Protein 9JUI (pdb70)

InterPro domains:
  IPR000535 Major sperm protein (MSP) domain [PF00635] (8-110)
  IPR000535 Major sperm protein (MSP) domain [PS50202] (7-124)
  IPR008962 PapD-like superfamily [SSF49354] (5-128)
  IPR013783 Immunoglobulin-like fold [G3DSA:2.60.40.10] (1-128)
  IPR016763 Vesicle-associated membrane-protein-associated protein [PIRSF019693] (3-242)
  IPR016763 Vesicle-associated membrane-protein-associated protein [PTHR10809] (6-239)

Solvent-accessible surface area: 8206 Å² total; per-residue (Å²): 190,88,94,92,143,39,35,9,59,17,113,36,113,110,52,0,67,0,142,8,100,16,110,107,78,22,80,22,69,0,82,0,4,2,101,37,131,110,64,0,4,0,35,1,36,0,21,28,19,194,131,4,28,0,126,41,32,44,30,67,6,87,44,65,36,66,55,87,0,36,0,47,3,69,71,66,136,48,66,107,142,119,170,24,149,28,79,0,10,0,12,0,16,77,14,48,110,158,83,122,124,78,27,34,178,160,24,110,90,34,69,22,5,42,21,114,2,118,6,42,34,88,146,200,90,119,37,108,70,3,83,85

Structure (mmCIF, N/CA/C/O backbone):
data_9JUI
#
_entry.id   9JUI
#
_cell.length_a   52.973
_cell.length_b   52.973
_cell.length_c   88.283
_cell.angle_alpha   90.00
_cell.angle_beta   90.00
_cell.angle_gamma   120.00
#
_symmetry.space_group_name_H-M   'P 32 2 1'
#
loop_
_entity.id
_entity.type
_entity.pdbx_description
1 polymer 'Vesicle-associated membrane protein-associated protein B'
2 polymer 'Nir2 FFAT motif'
3 non-polymer 'ZINC ION'
4 water water
#
loop_
_atom_site.group_PDB
_atom_site.id
_atom_site.type_symbol
_atom_site.label_atom_id
_atom_site.label_alt_id
_atom_site.label_comp_id
_atom_site.label_asym_id
_atom_site.label_entity_id
_atom_site.label_seq_id
_atom_site.pdbx_PDB_ins_code
_atom_site.Cartn_x
_atom_site.Cartn_y
_atom_site.Cartn_z
_atom_site.occupancy
_atom_site.B_iso_or_equiv
_atom_site.auth_seq_id
_atom_site.auth_comp_id
_atom_site.auth_asym_id
_atom_site.auth_atom_id
_atom_site.pdbx_PDB_model_num
ATOM 1 N N . MET A 1 6 ? 44.389 74.668 4.002 1.00 42.29 1 MET A N 1
ATOM 2 C CA . MET A 1 6 ? 43.975 74.380 5.372 1.00 45.39 1 MET A CA 1
ATOM 3 C C . MET A 1 6 ? 43.238 73.045 5.467 1.00 38.87 1 MET A C 1
ATOM 4 O O . MET A 1 6 ? 42.348 72.747 4.668 1.00 48.92 1 MET A O 1
ATOM 9 N N . ALA A 1 7 ? 43.623 72.247 6.455 1.00 37.77 2 ALA A N 1
ATOM 10 C CA . ALA A 1 7 ? 43.026 70.937 6.665 1.00 39.06 2 ALA A CA 1
ATOM 11 C C . ALA A 1 7 ? 41.803 71.057 7.561 1.00 30.77 2 ALA A C 1
ATOM 12 O O . ALA A 1 7 ? 41.693 71.996 8.348 1.00 39.75 2 ALA A O 1
ATOM 14 N N . LYS A 1 8 ? 40.881 70.109 7.437 1.00 38.65 3 LYS A N 1
ATOM 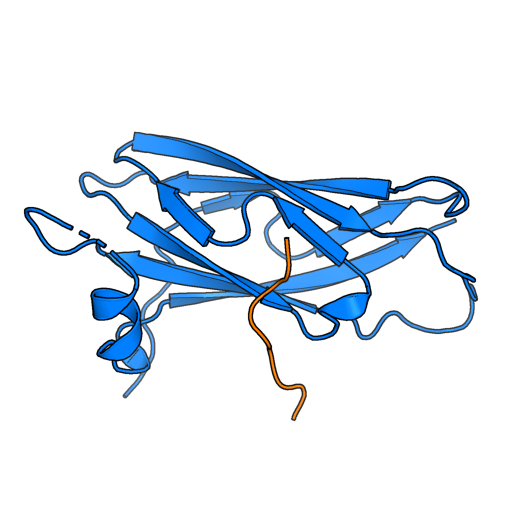15 C CA . LYS A 1 8 ? 39.676 70.136 8.253 1.00 38.81 3 LYS A CA 1
ATOM 16 C C . LYS A 1 8 ? 39.869 69.370 9.556 1.00 45.41 3 LYS A C 1
ATOM 17 O O . LYS A 1 8 ? 40.666 68.434 9.631 1.00 39.60 3 LYS A O 1
ATOM 23 N N . VAL A 1 9 ? 39.131 69.786 10.579 1.00 33.58 4 VAL A N 1
ATOM 24 C CA . VAL A 1 9 ? 39.214 69.192 11.906 1.00 25.92 4 VAL A CA 1
ATOM 25 C C . VAL A 1 9 ? 38.267 67.997 12.009 1.00 30.12 4 VAL A C 1
ATOM 26 O O . VAL A 1 9 ? 37.211 67.982 11.375 1.00 26.81 4 VAL A O 1
ATOM 30 N N . GLU A 1 10 ? 38.666 66.991 12.785 1.00 29.15 5 GLU A N 1
ATOM 31 C CA . GLU A 1 10 ? 37.829 65.829 13.074 1.00 26.41 5 GLU A CA 1
ATOM 32 C C . GLU A 1 10 ? 36.416 66.227 13.505 1.00 30.25 5 GLU A C 1
ATOM 33 O O . GLU A 1 10 ? 36.208 67.297 14.080 1.00 28.12 5 GLU A O 1
ATOM 39 N N . GLN A 1 11 ? 35.446 65.367 13.212 1.00 24.30 6 GLN A N 1
ATOM 40 C CA . GLN A 1 11 ? 34.062 65.632 13.586 1.00 23.29 6 GLN A CA 1
ATOM 41 C C . GLN A 1 11 ? 33.885 65.560 15.098 1.00 27.39 6 GLN A C 1
ATOM 42 O O . GLN A 1 11 ? 34.322 64.607 15.741 1.00 26.52 6 GLN A O 1
ATOM 48 N N . VAL A 1 12 ? 33.243 66.579 15.658 1.00 27.45 7 VAL A N 1
ATOM 49 C CA . VAL A 1 12 ? 33.015 66.653 17.094 1.00 26.51 7 VAL A CA 1
ATOM 50 C C . VAL A 1 12 ? 31.798 65.824 17.505 1.00 37.69 7 VAL A C 1
ATOM 51 O O . VAL A 1 12 ? 31.820 65.137 18.529 1.00 28.40 7 VAL A O 1
ATOM 55 N N . LEU A 1 13 ? 30.747 65.877 16.694 1.00 24.25 8 LEU A N 1
ATOM 56 C CA . LEU A 1 13 ? 29.537 65.110 16.963 1.00 26.86 8 LEU A CA 1
ATOM 57 C C . LEU A 1 13 ? 29.779 63.611 16.822 1.00 31.72 8 LEU A C 1
ATOM 58 O O . LEU A 1 13 ? 30.704 63.181 16.133 1.00 27.68 8 LEU A O 1
ATOM 63 N N . SER A 1 14 ? 28.942 62.822 17.486 1.00 23.32 9 SER A N 1
ATOM 64 C CA . SER A 1 14 ? 28.931 61.378 17.300 1.00 22.55 9 SER A CA 1
ATOM 65 C C . SER A 1 14 ? 27.743 61.011 16.421 1.00 26.86 9 SER A C 1
ATOM 66 O O . SER A 1 14 ? 26.658 61.560 16.581 1.00 26.60 9 SER A O 1
ATOM 69 N N . LEU A 1 15 ? 27.946 60.093 15.485 1.00 23.05 10 LEU A N 1
ATOM 70 C CA . LEU A 1 15 ? 26.885 59.735 14.551 1.00 25.11 10 LEU A CA 1
ATOM 71 C C . LEU A 1 15 ? 26.457 58.282 14.709 1.00 27.18 10 LEU A C 1
ATOM 72 O O . LEU A 1 15 ? 27.297 57.388 14.815 1.00 28.15 10 LEU A O 1
ATOM 77 N N . GLU A 1 16 ? 25.140 58.054 14.674 1.00 29.56 11 GLU A N 1
ATOM 78 C CA . GLU A 1 16 ? 24.604 56.670 14.755 1.00 32.10 11 GLU A CA 1
ATOM 79 C C . GLU A 1 16 ? 23.390 56.568 13.815 1.00 26.95 11 GLU A C 1
ATOM 80 O O . GLU A 1 16 ? 22.298 57.023 14.217 1.00 27.87 11 GLU A O 1
ATOM 86 N N . PRO A 1 17 ? 23.524 56.027 12.581 1.00 24.22 12 PRO A N 1
ATOM 87 C CA . PRO A 1 17 ? 24.678 55.228 12.187 1.00 26.67 12 PRO A CA 1
ATOM 88 C C . PRO A 1 17 ? 25.887 56.082 11.835 1.00 28.41 12 PRO A C 1
ATOM 89 O O . PRO A 1 17 ? 25.760 57.322 11.781 1.00 30.88 12 PRO A O 1
ATOM 93 N N . GLN A 1 18 ? 27.031 55.443 11.574 1.00 26.75 13 GLN A N 1
ATOM 94 C CA . GLN A 1 18 ? 28.249 56.206 11.332 1.00 36.93 13 GLN A CA 1
ATOM 95 C C . GLN A 1 18 ? 28.555 56.407 9.851 1.00 39.67 13 GLN A C 1
ATOM 96 O O . GLN A 1 18 ? 28.986 57.486 9.445 1.00 46.63 13 GLN A O 1
ATOM 102 N N . HIS A 1 19 ? 28.335 55.374 9.045 1.00 26.82 14 HIS A N 1
ATOM 103 C CA . HIS A 1 19 ? 28.765 55.410 7.651 1.00 26.77 14 HIS A CA 1
ATOM 104 C C . HIS A 1 19 ? 27.646 55.119 6.660 1.00 23.91 14 HIS A C 1
ATOM 105 O O . HIS A 1 19 ? 27.773 55.413 5.472 1.00 23.87 14 HIS A O 1
ATOM 112 N N . GLU A 1 20 ? 26.554 54.541 7.144 1.00 22.82 15 GLU A N 1
ATOM 113 C CA . GLU A 1 20 ? 25.575 53.946 6.246 1.00 28.02 15 GLU A CA 1
ATOM 114 C C . GLU A 1 20 ? 24.131 54.182 6.679 1.00 33.27 15 GLU A C 1
ATOM 115 O O . GLU A 1 20 ? 23.750 53.861 7.802 1.00 29.39 15 GLU A O 1
ATOM 121 N N . LEU A 1 21 ? 23.332 54.745 5.778 1.00 27.81 16 LEU A N 1
ATOM 122 C CA . LEU A 1 21 ? 21.903 54.914 6.018 1.00 31.66 16 LEU A CA 1
ATOM 123 C C . LEU A 1 21 ? 21.113 53.915 5.178 1.00 37.38 16 LEU A C 1
ATOM 124 O O . LEU A 1 21 ? 21.100 53.997 3.950 1.00 39.44 16 LEU A O 1
ATOM 129 N N . LYS A 1 22 ? 20.455 52.973 5.846 1.00 37.73 17 LYS A N 1
ATOM 130 C CA . LYS A 1 22 ? 19.802 51.863 5.159 1.00 33.15 17 LYS A CA 1
ATOM 131 C C . LYS A 1 22 ? 18.289 52.043 5.062 1.00 31.01 17 LYS A C 1
ATOM 132 O O . LYS A 1 22 ? 17.614 52.293 6.061 1.00 38.46 17 LYS A O 1
ATOM 138 N N . PHE A 1 23 ? 17.768 51.908 3.845 1.00 33.29 18 PHE A N 1
ATOM 139 C CA . PHE A 1 23 ? 16.339 52.047 3.585 1.00 31.87 18 PHE A CA 1
ATOM 140 C C . PHE A 1 23 ? 15.757 50.749 3.030 1.00 36.80 18 PHE A C 1
ATOM 141 O O . PHE A 1 23 ? 16.106 50.326 1.927 1.00 37.21 18 PHE A O 1
ATOM 149 N N . ARG A 1 24 ? 14.866 50.123 3.792 1.00 39.40 19 ARG A N 1
ATOM 150 C CA . ARG A 1 24 ? 14.262 48.860 3.380 1.00 39.96 19 ARG A CA 1
ATOM 151 C C . ARG A 1 24 ? 12.856 49.063 2.826 1.00 41.92 19 ARG A C 1
ATOM 152 O O . ARG A 1 24 ? 12.019 49.718 3.448 1.00 39.19 19 ARG A O 1
ATOM 160 N N . GLY A 1 25 ? 12.600 48.494 1.643 1.00 38.34 20 GLY A N 1
ATOM 161 C CA . GLY A 1 25 ? 11.286 48.662 0.991 1.00 41.55 20 GLY A CA 1
ATOM 162 C C . GLY A 1 25 ? 10.191 47.889 1.702 1.00 42.43 20 GLY A C 1
ATOM 163 O O . GLY A 1 25 ? 10.523 47.065 2.580 1.00 49.12 20 GLY A O 1
ATOM 164 N N . PRO A 1 26 ? 8.896 48.114 1.371 1.00 39.41 21 PRO A N 1
ATOM 165 C CA . PRO A 1 26 ? 8.511 48.650 0.073 1.00 33.21 21 PRO A CA 1
ATOM 166 C C . PRO A 1 26 ? 8.653 50.166 0.034 1.00 36.39 21 PRO A C 1
ATOM 167 O O . PRO A 1 26 ? 8.797 50.795 1.102 1.00 42.57 21 PRO A O 1
ATOM 171 N N . PHE A 1 27 ? 8.618 50.745 -1.169 1.00 31.72 22 PHE A N 1
ATOM 172 C CA . PHE A 1 27 ? 8.813 52.215 -1.307 1.00 29.39 22 PHE A CA 1
ATOM 173 C C . PHE A 1 27 ? 7.494 52.871 -1.720 1.00 30.14 22 PHE A C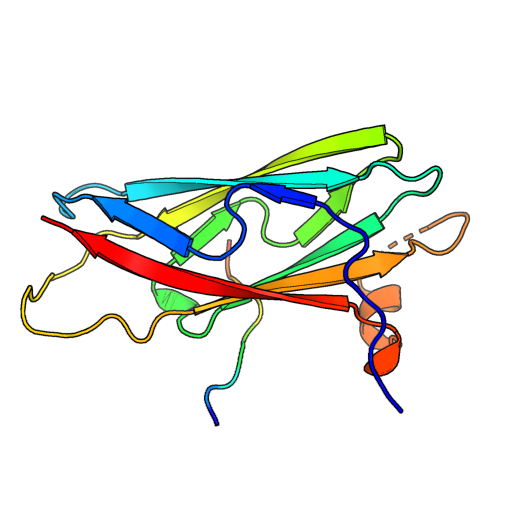 1
ATOM 174 O O . PHE A 1 27 ? 7.527 54.018 -2.210 1.00 26.06 22 PHE A O 1
ATOM 182 N N . THR A 1 28 ? 6.368 52.173 -1.540 1.00 29.35 23 THR A N 1
ATOM 183 C CA . THR A 1 28 ? 5.068 52.765 -1.825 1.00 29.83 23 THR A CA 1
ATOM 184 C C . THR A 1 28 ? 4.794 53.864 -0.809 1.00 35.07 23 THR A C 1
ATOM 185 O O . THR A 1 28 ? 4.392 54.972 -1.164 1.00 43.82 23 THR A O 1
ATOM 189 N N . ASP A 1 29 ? 5.020 53.541 0.460 1.00 44.66 24 ASP A N 1
ATOM 190 C CA . ASP A 1 29 ? 4.893 54.507 1.541 1.00 30.32 24 ASP A CA 1
ATOM 191 C C . ASP A 1 29 ? 6.271 55.089 1.866 1.00 33.89 24 ASP A C 1
ATOM 192 O O . ASP A 1 29 ? 7.291 54.557 1.426 1.00 31.66 24 ASP A O 1
ATOM 197 N N . VAL A 1 30 ? 6.298 56.180 2.626 1.00 38.80 25 VAL A N 1
ATOM 198 C CA . VAL A 1 30 ? 7.550 56.828 3.020 1.00 33.62 25 VAL A CA 1
ATOM 199 C C . VAL A 1 30 ? 8.411 55.904 3.881 1.00 23.02 25 VAL A C 1
ATOM 200 O O . VAL A 1 30 ? 7.897 55.226 4.770 1.00 26.27 25 VAL A O 1
ATOM 204 N N . VAL A 1 31 ? 9.715 55.866 3.613 1.00 33.37 26 VAL A N 1
ATOM 205 C CA . VAL A 1 31 ? 10.622 55.075 4.445 1.00 26.59 26 VAL A CA 1
ATOM 206 C C . VAL A 1 31 ? 11.519 55.969 5.296 1.00 25.51 26 VAL A C 1
ATOM 207 O O . VAL A 1 31 ? 12.397 56.651 4.778 1.00 26.09 26 VAL A O 1
ATOM 211 N N . THR A 1 32 ? 11.301 55.955 6.607 1.00 29.91 27 THR A N 1
ATOM 212 C CA . THR A 1 32 ? 12.065 56.811 7.509 1.00 27.15 27 THR A CA 1
ATOM 213 C C . THR A 1 32 ? 13.207 56.055 8.180 1.00 29.62 27 THR A C 1
ATOM 214 O O . THR A 1 32 ? 13.000 54.983 8.749 1.00 31.86 27 THR A O 1
ATOM 218 N N . THR A 1 33 ? 14.412 56.612 8.106 1.00 19.20 28 THR A N 1
ATOM 219 C CA . THR A 1 33 ? 15.542 56.050 8.836 1.00 23.41 28 THR A CA 1
ATOM 220 C C . THR A 1 33 ? 16.115 57.110 9.774 1.00 31.00 28 THR A C 1
ATOM 221 O O . THR A 1 33 ? 16.051 58.309 9.492 1.00 28.55 28 THR A O 1
ATOM 225 N N . ASN A 1 34 ? 16.656 56.663 10.902 1.00 31.59 29 ASN A N 1
ATOM 226 C CA . ASN A 1 34 ? 17.101 57.580 11.943 1.00 20.66 29 ASN A CA 1
ATOM 227 C C . ASN A 1 34 ? 18.599 57.855 11.894 1.00 17.18 29 ASN A C 1
ATOM 228 O O . ASN A 1 34 ? 19.400 56.953 11.653 1.00 26.14 29 ASN A O 1
ATOM 233 N N . LEU A 1 35 ? 18.963 59.113 12.116 1.00 21.17 30 LEU A N 1
ATOM 234 C CA . LEU A 1 35 ? 20.356 59.504 12.269 1.00 21.28 30 LEU A CA 1
ATOM 235 C C . LEU A 1 35 ? 20.514 60.283 13.566 1.00 22.63 30 LEU A C 1
ATOM 236 O O . LEU A 1 35 ? 20.177 61.466 13.646 1.00 21.72 30 LEU A O 1
ATOM 241 N N . LYS A 1 36 ? 21.016 59.598 14.586 1.00 29.24 31 LYS A N 1
ATOM 242 C CA . LYS A 1 36 ? 21.202 60.187 15.902 1.00 20.41 31 LYS A CA 1
ATOM 243 C C . LYS A 1 36 ? 22.539 60.914 15.987 1.00 19.61 31 LYS A C 1
ATOM 244 O O . LYS A 1 36 ? 23.605 60.309 15.816 1.00 28.51 31 LYS A O 1
ATOM 250 N N . LEU A 1 37 ? 22.465 62.217 16.239 1.00 23.85 32 LEU A N 1
ATOM 251 C CA . LEU A 1 37 ? 23.647 63.052 16.406 1.00 21.74 32 LEU A CA 1
ATOM 252 C C . LEU A 1 37 ? 23.850 63.398 17.874 1.00 21.19 32 LEU A C 1
ATOM 253 O O . LEU A 1 37 ? 22.974 63.981 18.512 1.00 22.10 32 LEU A O 1
ATOM 258 N N . GLY A 1 38 ? 25.012 63.037 18.405 1.00 29.64 33 GLY A N 1
ATOM 259 C CA . GLY A 1 38 ? 25.329 63.299 19.793 1.00 19.42 33 GLY A CA 1
ATOM 260 C C . GLY A 1 38 ? 26.357 64.398 19.966 1.00 25.76 33 GLY A C 1
ATOM 261 O O . GLY A 1 38 ? 27.348 64.465 19.245 1.00 24.10 33 GLY A O 1
ATOM 262 N N . ASN A 1 39 ? 26.096 65.275 20.926 1.00 22.14 34 ASN A N 1
ATOM 263 C CA . ASN A 1 39 ? 27.044 66.286 21.359 1.00 23.98 34 ASN A CA 1
ATOM 264 C C . ASN A 1 39 ? 27.503 65.948 22.769 1.00 23.30 34 ASN A C 1
ATOM 265 O O . ASN A 1 39 ? 26.768 66.183 23.735 1.00 37.35 34 ASN A O 1
ATOM 270 N N . PRO A 1 40 ? 28.705 65.360 22.881 1.00 23.39 35 PRO A N 1
ATOM 271 C CA . PRO A 1 40 ? 29.339 64.957 24.138 1.00 23.62 35 PRO A CA 1
ATOM 272 C C . PRO A 1 40 ? 30.261 66.035 24.697 1.00 32.61 35 PRO A C 1
ATOM 273 O O . PRO A 1 40 ? 31.061 65.756 25.590 1.00 34.02 35 PRO A O 1
ATOM 277 N N . THR A 1 41 ? 30.150 67.250 24.172 1.00 32.57 36 THR A N 1
ATOM 278 C CA . THR A 1 41 ? 31.027 68.336 24.588 1.00 25.10 36 THR A CA 1
ATOM 279 C C . THR A 1 41 ? 30.326 69.308 25.528 1.00 25.72 36 THR A C 1
ATOM 280 O O . THR A 1 41 ? 29.139 69.167 25.819 1.00 35.75 36 THR A O 1
ATOM 284 N N . ASP A 1 42 ? 31.079 70.298 25.993 1.00 2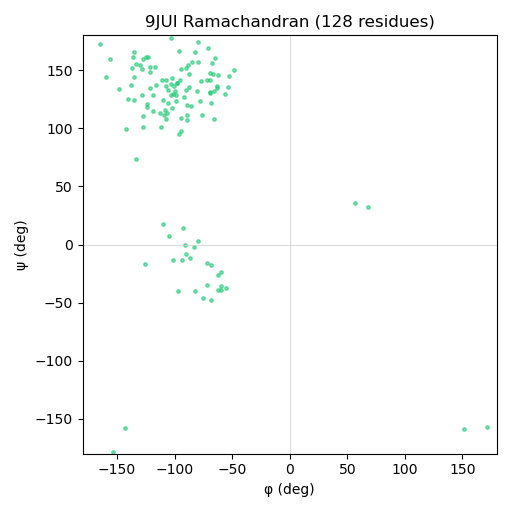3.72 37 ASP A N 1
ATOM 285 C CA . ASP A 1 42 ? 30.585 71.277 26.952 1.00 25.30 37 ASP A CA 1
ATOM 286 C C . ASP A 1 42 ? 29.986 72.501 26.265 1.00 27.91 37 ASP A C 1
ATOM 287 O O . ASP A 1 42 ? 29.513 73.423 26.928 1.00 32.25 37 ASP A O 1
ATOM 292 N N . ARG A 1 43 ? 30.012 72.505 24.936 1.00 24.18 38 ARG A N 1
ATOM 293 C CA . ARG A 1 43 ? 29.494 73.627 24.162 1.00 17.82 38 ARG A CA 1
ATOM 294 C C . ARG A 1 43 ? 28.387 73.185 23.210 1.00 20.75 38 ARG A C 1
ATOM 295 O O . ARG A 1 43 ? 28.355 72.034 22.775 1.00 24.24 38 ARG A O 1
ATOM 303 N N . ASN A 1 44 ? 27.482 74.106 22.892 1.00 25.31 39 ASN A N 1
ATOM 304 C CA . ASN A 1 44 ? 26.443 73.845 21.904 1.00 19.02 39 ASN A CA 1
ATOM 305 C C . ASN A 1 44 ? 27.047 73.749 20.509 1.00 21.72 39 ASN A C 1
ATOM 306 O O . ASN A 1 44 ? 27.966 74.495 20.172 1.00 19.20 39 ASN A O 1
ATOM 311 N N . VAL A 1 45 ? 26.532 72.830 19.698 1.00 21.70 40 VAL A N 1
ATOM 312 C CA . VAL A 1 45 ? 27.085 72.613 18.366 1.00 20.81 40 VAL A CA 1
ATOM 313 C C . VAL A 1 45 ? 26.030 72.753 17.271 1.00 25.97 40 VAL A C 1
ATOM 314 O O . VAL A 1 45 ? 25.026 72.043 17.263 1.00 27.69 40 VAL A O 1
ATOM 318 N N . CYS A 1 46 ? 26.270 73.680 16.350 1.00 21.77 41 CYS A N 1
ATOM 319 C CA . CYS A 1 46 ? 25.413 73.868 15.186 1.00 21.40 41 CYS A CA 1
ATOM 320 C C . CYS A 1 46 ? 25.671 72.791 14.141 1.00 25.60 41 CYS A C 1
ATOM 321 O O . CYS A 1 46 ? 26.815 72.398 13.912 1.00 29.79 41 CYS A O 1
ATOM 324 N N . PHE A 1 47 ? 24.601 72.323 13.506 1.00 21.91 42 PHE A N 1
ATOM 325 C CA . PHE A 1 47 ? 24.707 71.306 12.471 1.00 25.49 42 PHE A CA 1
ATOM 326 C C . PHE A 1 47 ? 23.812 71.620 11.277 1.00 20.81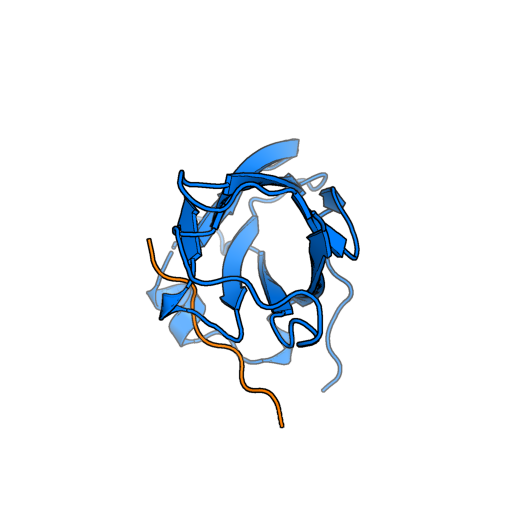 42 PHE A C 1
ATOM 327 O O . PHE A 1 47 ? 22.772 72.272 11.409 1.00 20.08 42 PHE A O 1
ATOM 335 N N . LYS A 1 48 ? 24.234 71.137 10.114 1.00 22.17 43 LYS A N 1
ATOM 336 C CA . LYS A 1 48 ? 23.452 71.218 8.891 1.00 26.62 43 LYS A CA 1
ATOM 337 C C . LYS A 1 48 ? 23.559 69.889 8.154 1.00 24.67 43 LYS A C 1
ATOM 338 O O . LYS A 1 48 ? 24.643 69.308 8.065 1.00 17.46 43 LYS A O 1
ATOM 344 N N . VAL A 1 49 ? 22.436 69.402 7.637 1.00 18.85 44 VAL A N 1
ATOM 345 C CA . VAL A 1 49 ? 22.441 68.167 6.866 1.00 15.60 44 VAL A CA 1
ATOM 346 C C . VAL A 1 49 ? 22.423 68.474 5.374 1.00 21.61 44 VAL A C 1
ATOM 347 O O . VAL A 1 49 ? 21.633 69.292 4.905 1.00 20.32 44 VAL A O 1
ATOM 351 N N . LYS A 1 50 ? 23.315 67.821 4.639 1.00 21.27 45 LYS A N 1
ATOM 352 C CA . LYS A 1 50 ? 23.407 67.983 3.198 1.00 21.92 45 LYS A CA 1
ATOM 353 C C . LYS A 1 50 ? 23.258 66.630 2.517 1.00 18.16 45 LYS A C 1
ATOM 354 O O . LYS A 1 50 ? 23.430 65.587 3.147 1.00 19.11 45 LYS A O 1
ATOM 360 N N . THR A 1 51 ? 22.931 66.648 1.230 1.00 16.28 46 THR A N 1
ATOM 361 C CA . THR A 1 51 ? 22.756 65.414 0.476 1.00 21.33 46 THR A CA 1
ATOM 362 C C . THR A 1 51 ? 22.973 65.642 -1.014 1.00 15.79 46 THR A C 1
ATOM 363 O O . THR A 1 51 ? 22.896 66.771 -1.496 1.00 20.61 46 THR A O 1
ATOM 367 N N . THR A 1 52 ? 23.246 64.562 -1.738 1.00 17.16 47 THR A N 1
ATOM 368 C CA . THR A 1 52 ? 23.465 64.641 -3.177 1.00 24.30 47 THR A CA 1
ATOM 369 C C . THR A 1 52 ? 22.147 64.556 -3.942 1.00 22.43 47 THR A C 1
ATOM 370 O O . THR A 1 52 ? 22.099 64.816 -5.143 1.00 21.41 47 THR A O 1
ATOM 374 N N . VAL A 1 53 ? 21.080 64.190 -3.238 1.00 25.50 48 VAL A N 1
ATOM 375 C CA . VAL A 1 53 ? 19.758 64.089 -3.849 1.00 21.97 48 VAL A CA 1
ATOM 376 C C . VAL A 1 53 ? 18.698 64.770 -2.988 1.00 20.00 48 VAL A C 1
ATOM 377 O O . VAL A 1 53 ? 17.886 64.096 -2.353 1.00 21.30 48 VAL A O 1
ATOM 381 N N . PRO A 1 54 ? 18.697 66.113 -2.974 1.00 20.20 49 PRO A N 1
ATOM 382 C CA . PRO A 1 54 ? 17.810 66.911 -2.120 1.00 20.80 49 PRO A CA 1
ATOM 383 C C . PRO A 1 54 ? 16.328 66.660 -2.382 1.00 20.92 49 PRO A C 1
ATOM 384 O O . PRO A 1 54 ? 15.527 66.681 -1.449 1.00 21.37 49 PRO A O 1
ATOM 388 N N . ARG A 1 55 ? 15.977 66.421 -3.640 1.00 23.57 50 ARG A N 1
ATOM 389 C CA . ARG A 1 55 ? 14.577 66.328 -4.037 1.00 19.54 50 ARG A CA 1
ATOM 390 C C . ARG A 1 55 ? 13.980 64.946 -3.785 1.00 20.18 50 ARG A C 1
ATOM 391 O O . ARG A 1 55 ? 12.795 64.722 -4.032 1.00 22.65 50 ARG A O 1
ATOM 399 N N . ARG A 1 56 ? 14.797 64.025 -3.286 1.00 20.52 51 ARG A N 1
ATOM 400 C CA . ARG A 1 56 ? 14.338 62.664 -3.033 1.00 17.81 51 ARG A CA 1
ATOM 401 C C . ARG A 1 56 ? 14.031 62.432 -1.556 1.00 21.59 51 ARG A C 1
ATOM 402 O O . ARG A 1 56 ? 13.404 61.437 -1.195 1.00 23.27 51 ARG A O 1
ATOM 410 N N . TYR A 1 57 ? 14.470 63.354 -0.705 1.00 19.08 52 TYR A N 1
ATOM 411 C CA . TYR A 1 57 ? 14.331 63.179 0.737 1.00 19.66 52 TYR A CA 1
ATOM 412 C C . TYR A 1 57 ? 13.658 64.350 1.438 1.00 29.55 52 TYR A C 1
ATOM 413 O O . TYR A 1 57 ? 13.612 65.467 0.921 1.00 28.76 52 TYR A O 1
ATOM 422 N N . CYS A 1 58 ? 13.138 64.073 2.628 1.00 24.87 53 CYS A N 1
ATOM 423 C CA . CYS A 1 58 ? 12.744 65.116 3.562 1.00 18.62 53 CYS A CA 1
ATOM 424 C C . CYS A 1 58 ? 13.471 64.881 4.881 1.00 19.16 53 CYS A C 1
ATOM 425 O O . CYS A 1 58 ? 13.297 63.843 5.519 1.00 25.41 53 CYS A O 1
ATOM 428 N N . VAL A 1 59 ? 14.298 65.842 5.274 1.00 22.11 54 VAL A N 1
ATOM 429 C CA . VAL A 1 59 ? 15.142 65.694 6.454 1.00 17.29 54 VAL A CA 1
ATOM 430 C C . VAL A 1 59 ? 14.656 66.576 7.599 1.00 26.99 54 VAL A C 1
ATOM 431 O O . VAL A 1 59 ? 14.677 67.803 7.498 1.00 24.66 54 VAL A O 1
ATOM 435 N N . ARG A 1 60 ? 14.225 65.948 8.690 1.00 25.48 55 ARG A N 1
ATOM 436 C CA . ARG A 1 60 ? 13.631 66.685 9.804 1.00 23.67 55 ARG A CA 1
ATOM 437 C C . ARG A 1 60 ? 14.286 66.372 11.147 1.00 19.27 55 ARG A C 1
ATOM 438 O O . ARG A 1 60 ? 14.121 65.275 11.678 1.00 26.86 55 ARG A O 1
ATOM 446 N N . PRO A 1 61 ? 15.021 67.344 11.711 1.00 23.65 56 PRO A N 1
ATOM 447 C CA . PRO A 1 61 ? 15.294 68.653 11.110 1.00 22.04 56 PRO A CA 1
ATOM 448 C C . PRO A 1 61 ? 16.489 68.601 10.165 1.00 25.40 56 PRO A C 1
ATOM 449 O O . PRO A 1 61 ? 17.330 67.712 10.301 1.00 25.14 56 PRO A O 1
ATOM 453 N N . ASN A 1 62 ? 16.565 69.535 9.223 1.00 19.26 57 ASN A N 1
ATOM 454 C CA . ASN A 1 62 ? 17.665 69.548 8.266 1.00 18.59 57 ASN A CA 1
ATOM 455 C C . ASN A 1 62 ? 18.846 70.372 8.769 1.00 18.65 57 ASN A C 1
ATOM 456 O O . ASN A 1 62 ? 19.918 70.373 8.165 1.00 20.02 57 ASN A O 1
ATOM 461 N N . SER A 1 63 ? 18.638 71.067 9.884 1.00 17.48 58 SER A N 1
ATOM 462 C CA . SER A 1 63 ? 19.677 71.879 10.506 1.00 14.89 58 SER A CA 1
ATOM 463 C C . SER A 1 63 ? 19.275 72.251 11.927 1.00 24.30 58 SER A C 1
ATOM 464 O O . SER A 1 63 ? 18.149 71.985 12.347 1.00 25.11 58 SER A O 1
ATOM 467 N N . GLY A 1 64 ? 20.190 72.865 12.670 1.00 26.80 59 GLY A N 1
ATOM 468 C CA . GLY A 1 64 ? 19.854 73.344 13.999 1.00 26.05 59 GLY A CA 1
ATOM 469 C C . GLY A 1 64 ? 21.014 73.380 14.973 1.00 31.81 59 GLY A C 1
ATOM 470 O O . GLY A 1 64 ? 22.172 73.410 14.570 1.00 24.34 59 GLY A O 1
ATOM 471 N N . VAL A 1 65 ? 20.696 73.389 16.263 1.00 30.55 60 VAL A N 1
ATOM 472 C CA . VAL A 1 65 ? 21.717 73.408 17.304 1.00 20.73 60 VAL A CA 1
ATOM 473 C C . VAL A 1 65 ? 21.478 72.303 18.326 1.00 25.80 60 VAL A C 1
ATOM 474 O O . VAL A 1 65 ? 20.377 72.164 18.856 1.00 43.89 60 VAL A O 1
ATOM 478 N N . ILE A 1 66 ? 22.513 71.514 18.592 1.00 23.37 61 ILE A N 1
ATOM 479 C CA . ILE A 1 66 ? 22.450 70.503 19.637 1.00 23.07 61 ILE A CA 1
ATOM 480 C C . ILE A 1 66 ? 23.103 71.037 20.905 1.00 28.66 61 ILE A C 1
ATOM 481 O O . ILE A 1 66 ? 24.264 71.449 20.887 1.00 26.97 61 ILE A O 1
ATOM 486 N N . ASP A 1 67 ? 22.350 71.035 22.001 1.00 27.62 62 ASP A N 1
ATOM 487 C CA . ASP A 1 67 ? 22.862 71.511 23.281 1.00 27.34 62 ASP A CA 1
ATOM 488 C C . ASP A 1 67 ? 23.999 70.627 23.782 1.00 26.36 62 ASP A C 1
ATOM 489 O O . ASP A 1 67 ? 24.146 69.484 23.350 1.00 26.50 62 ASP A O 1
ATOM 494 N N . ALA A 1 68 ? 24.801 71.167 24.693 1.00 28.91 63 ALA A N 1
ATOM 495 C CA . ALA A 1 68 ? 25.918 70.429 25.271 1.00 20.31 63 ALA A CA 1
ATOM 496 C C . ALA A 1 68 ? 25.431 69.209 26.046 1.00 26.81 63 ALA A C 1
ATOM 497 O O . ALA A 1 68 ? 24.478 69.295 26.819 1.00 31.33 63 ALA A O 1
ATOM 499 N N . GLY A 1 69 ? 26.088 68.074 25.829 1.00 24.66 64 GLY A N 1
ATOM 500 C CA . GLY A 1 69 ? 25.730 66.840 26.507 1.00 21.62 64 GLY A CA 1
ATOM 501 C C . GLY A 1 69 ? 24.381 66.294 26.079 1.00 35.30 64 GLY A C 1
ATOM 502 O O . GLY A 1 69 ? 23.684 65.667 26.875 1.00 42.47 64 GLY A O 1
ATOM 503 N N . ALA A 1 70 ? 24.012 66.514 24.819 1.00 29.22 65 ALA A N 1
ATOM 504 C CA . ALA A 1 70 ? 22.656 66.174 24.374 1.00 29.49 65 ALA A CA 1
ATOM 505 C C . ALA A 1 70 ? 22.651 65.451 23.034 1.00 21.39 65 ALA A C 1
ATOM 506 O O . ALA A 1 70 ? 23.645 65.454 22.328 1.00 27.00 65 ALA A O 1
ATOM 508 N N . SER A 1 71 ? 21.526 64.837 22.679 1.00 27.42 66 SER A N 1
ATOM 509 C CA . SER A 1 71 ? 21.437 64.112 21.414 1.00 22.58 66 SER A CA 1
ATOM 510 C C . SER A 1 71 ? 20.141 64.405 20.662 1.00 29.04 66 SER A C 1
ATOM 511 O O . SER A 1 71 ? 19.083 64.577 21.268 1.00 28.39 66 SER A O 1
ATOM 514 N N . LEU A 1 72 ? 20.236 64.456 19.336 1.00 23.89 67 LEU A N 1
ATOM 515 C CA . LEU A 1 72 ? 19.084 64.728 18.481 1.00 26.19 67 LEU A CA 1
ATOM 516 C C . LEU A 1 72 ? 18.836 63.586 17.499 1.00 27.54 67 LEU A C 1
ATOM 517 O O . LEU A 1 72 ? 19.770 63.073 16.884 1.00 27.15 67 LEU A O 1
ATOM 522 N N . ASN A 1 73 ? 17.575 63.186 17.364 1.00 24.67 68 ASN A N 1
ATOM 523 C CA . ASN A 1 73 ? 17.183 62.240 16.328 1.00 24.13 68 ASN A CA 1
ATOM 524 C C . ASN A 1 73 ? 16.796 62.956 15.039 1.00 28.19 68 ASN A C 1
ATOM 525 O O . ASN A 1 73 ? 15.742 63.588 14.965 1.00 23.60 68 ASN A O 1
ATOM 530 N N . VAL A 1 74 ? 17.653 62.863 14.029 1.00 23.49 69 VAL A N 1
ATOM 531 C CA . VAL A 1 74 ? 17.335 63.415 12.719 1.00 17.74 69 VAL A CA 1
ATOM 532 C C . VAL A 1 74 ? 16.612 62.371 11.878 1.00 27.87 69 VAL A C 1
ATOM 533 O O . VAL A 1 74 ? 17.144 61.293 11.622 1.00 26.97 69 VAL A O 1
ATOM 537 N N . SER A 1 75 ? 15.394 62.692 11.458 1.00 28.45 70 SER A N 1
ATOM 538 C CA . SER A 1 75 ? 14.609 61.778 10.641 1.00 28.64 70 SER A CA 1
ATOM 539 C C . SER A 1 75 ? 14.882 61.993 9.156 1.00 19.23 70 SER A C 1
ATOM 540 O O . SER A 1 75 ? 14.535 63.035 8.590 1.00 19.32 70 SER A O 1
ATOM 543 N N . VAL A 1 76 ? 15.520 61.002 8.540 1.00 20.12 71 VAL A N 1
ATOM 544 C CA . VAL A 1 76 ? 15.780 61.014 7.107 1.00 18.80 71 VAL A CA 1
ATOM 545 C C . VAL A 1 76 ? 14.671 60.257 6.391 1.00 27.50 71 VAL A C 1
ATOM 546 O O . VAL A 1 76 ? 14.583 59.030 6.486 1.00 28.00 71 VAL A O 1
ATOM 550 N N . MET A 1 77 ? 13.820 60.990 5.681 1.00 20.67 72 MET A N 1
ATOM 551 C CA . MET A 1 77 ? 12.621 60.397 5.105 1.00 21.32 72 MET A CA 1
ATOM 552 C C . MET A 1 77 ? 12.700 60.238 3.591 1.00 28.90 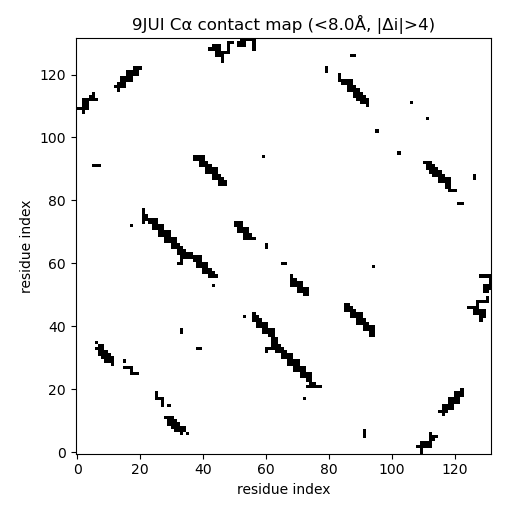72 MET A C 1
ATOM 553 O O . MET A 1 77 ? 12.637 61.211 2.836 1.00 21.35 72 MET A O 1
ATOM 558 N N . LEU A 1 78 ? 12.842 58.986 3.169 1.00 20.59 73 LEU A N 1
ATOM 559 C CA . LEU A 1 78 ? 12.849 58.614 1.764 1.00 25.35 73 LEU A CA 1
ATOM 560 C C . LEU A 1 78 ? 11.436 58.634 1.198 1.00 22.51 73 LEU A C 1
ATOM 561 O O . LEU A 1 78 ? 10.589 57.810 1.569 1.00 29.99 73 LEU A O 1
ATOM 566 N N . GLN A 1 79 ? 11.194 59.590 0.306 1.00 26.32 74 GLN A N 1
ATOM 567 C CA . GLN A 1 79 ? 9.906 59.749 -0.355 1.00 26.62 74 GLN A CA 1
ATOM 568 C C . GLN A 1 79 ? 9.654 58.599 -1.325 1.00 33.13 74 GLN A C 1
ATOM 569 O O . GLN A 1 79 ? 10.596 58.069 -1.915 1.00 33.38 74 GLN A O 1
ATOM 575 N N . PRO A 1 80 ? 8.379 58.205 -1.486 1.00 33.44 75 PRO A N 1
ATOM 576 C CA . PRO A 1 80 ? 7.988 57.115 -2.388 1.00 25.91 75 PRO A CA 1
ATOM 577 C C . PRO A 1 80 ? 8.501 57.314 -3.812 1.00 33.43 75 PRO A C 1
ATOM 578 O O . PRO A 1 80 ? 8.408 58.416 -4.351 1.00 37.14 75 PRO A O 1
ATOM 582 N N . PHE A 1 81 ? 9.039 56.253 -4.406 1.00 39.53 76 PHE A N 1
ATOM 583 C CA . PHE A 1 81 ? 9.595 56.328 -5.753 1.00 40.84 76 PHE A CA 1
ATOM 584 C C . PHE A 1 81 ? 9.544 54.972 -6.452 1.00 41.85 76 PHE A C 1
ATOM 585 O O . PHE A 1 81 ? 9.109 53.979 -5.869 1.00 43.32 76 PHE A O 1
ATOM 593 N N . ASP A 1 82 ? 10.047 54.945 -7.662 1.00 45.90 77 ASP A N 1
ATOM 594 C CA . ASP A 1 82 ? 10.100 53.729 -8.499 1.00 51.20 77 ASP A CA 1
ATOM 595 C C . ASP A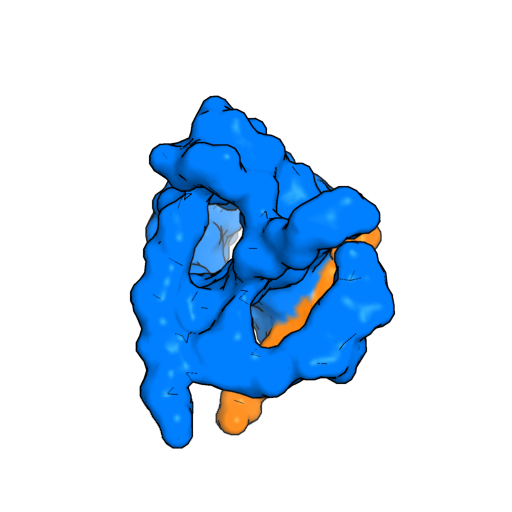 1 82 ? 11.440 53.058 -8.343 1.00 42.07 77 ASP A C 1
ATOM 596 O O . ASP A 1 82 ? 12.348 53.434 -9.021 1.00 49.17 77 ASP A O 1
ATOM 601 N N . TYR A 1 83 ? 11.489 52.065 -7.494 1.00 40.84 78 TYR A N 1
ATOM 602 C CA . TYR A 1 83 ? 12.764 51.425 -7.191 1.00 43.77 78 TYR A CA 1
ATOM 603 C C . TYR A 1 83 ? 13.194 50.412 -8.247 1.00 53.26 78 TYR A C 1
ATOM 604 O O . TYR A 1 83 ? 12.410 49.560 -8.667 1.00 61.39 78 TYR A O 1
ATOM 613 N N . ASP A 1 84 ? 14.450 50.517 -8.669 1.00 55.13 79 ASP A N 1
ATOM 614 C CA . ASP A 1 84 ? 15.046 49.551 -9.583 1.00 59.45 79 ASP A CA 1
ATOM 615 C C . ASP A 1 84 ? 16.141 48.766 -8.870 1.00 61.53 79 ASP A C 1
ATOM 616 O O . ASP A 1 84 ? 17.213 49.303 -8.590 1.00 64.56 79 ASP A O 1
ATOM 621 N N . PRO A 1 85 ? 15.958 47.478 -8.648 1.00 58.62 80 PRO A N 1
ATOM 622 C CA . PRO A 1 85 ? 16.902 46.757 -7.787 1.00 55.61 80 PRO A CA 1
ATOM 623 C C . PRO A 1 85 ? 18.321 46.837 -8.351 1.00 70.83 80 PRO A C 1
ATOM 624 O O . PRO A 1 85 ? 19.301 46.682 -7.623 1.00 82.15 80 PRO A O 1
ATOM 628 N N . ASN A 1 86 ? 18.404 47.061 -9.655 1.00 70.81 81 ASN A N 1
ATOM 629 C CA . ASN A 1 86 ? 19.602 46.846 -10.458 1.00 73.09 81 ASN A CA 1
ATOM 630 C C . ASN A 1 86 ? 20.405 48.137 -10.566 1.00 65.77 81 ASN A C 1
ATOM 631 O O . ASN A 1 86 ? 21.442 48.186 -11.227 1.00 63.99 81 ASN A O 1
ATOM 636 N N . GLU A 1 87 ? 19.707 49.228 -10.163 1.00 67.22 82 GLU A N 1
ATOM 637 C CA . GLU A 1 87 ? 20.400 50.553 -10.099 1.00 65.52 82 GLU A CA 1
ATOM 638 C C . GLU A 1 87 ? 21.057 50.697 -8.718 1.00 69.27 82 GLU A C 1
ATOM 639 O O . GLU A 1 87 ? 20.441 50.289 -7.727 1.00 73.00 82 GLU A O 1
ATOM 645 N N . LYS A 1 88 ? 22.307 51.171 -8.696 1.00 67.32 83 LYS A N 1
ATOM 646 C CA . LYS A 1 88 ? 23.025 51.397 -7.416 1.00 69.28 83 LYS A CA 1
ATOM 647 C C . LYS A 1 88 ? 22.769 52.845 -6.986 1.00 73.93 83 LYS A C 1
ATOM 648 O O . LYS A 1 88 ? 22.993 53.756 -7.813 1.00 67.99 83 LYS A O 1
ATOM 654 N N . SER A 1 89 ? 22.294 52.978 -5.735 1.00 76.61 84 SER A N 1
ATOM 655 C CA . SER A 1 89 ? 21.947 54.297 -5.150 1.00 65.35 84 SER A CA 1
ATOM 656 C C . SER A 1 89 ? 23.194 55.163 -4.986 1.00 57.43 84 SER A C 1
ATOM 657 O O . SER A 1 89 ? 24.012 54.876 -4.085 1.00 64.22 84 SER A O 1
ATOM 660 N N . LYS A 1 90 ? 23.313 56.178 -5.825 1.00 38.90 85 LYS A N 1
ATOM 661 C CA . LYS A 1 90 ? 24.423 57.123 -5.768 1.00 38.22 85 LYS A CA 1
ATOM 662 C C . LYS A 1 90 ? 24.192 58.149 -4.663 1.00 42.80 85 LYS A C 1
ATOM 663 O O . LYS A 1 90 ? 24.982 59.076 -4.484 1.00 33.17 85 LYS A O 1
ATOM 669 N N . HIS A 1 91 ? 23.101 57.970 -3.924 1.00 36.36 86 HIS A N 1
ATOM 670 C CA . HIS A 1 91 ? 22.707 58.898 -2.871 1.00 31.75 86 HIS A CA 1
ATOM 671 C C . HIS A 1 91 ? 23.699 58.918 -1.715 1.00 31.17 86 HIS A C 1
ATOM 672 O O . HIS A 1 91 ? 24.103 57.871 -1.207 1.00 25.60 86 HIS A O 1
ATOM 679 N N . LYS A 1 92 ? 24.086 60.122 -1.308 1.00 22.90 87 LYS A N 1
ATOM 680 C CA . LYS A 1 92 ? 24.987 60.309 -0.179 1.00 18.83 87 LYS A CA 1
ATOM 681 C C . LYS A 1 92 ? 24.460 61.404 0.742 1.00 24.25 87 LYS A C 1
ATOM 682 O O . LYS A 1 92 ? 23.713 62.282 0.311 1.00 23.84 87 LYS A O 1
ATOM 688 N N . PHE A 1 93 ? 24.851 61.343 2.010 1.00 21.46 88 PHE A N 1
ATOM 689 C CA . PHE A 1 93 ? 24.517 62.384 2.973 1.00 18.49 88 PHE A CA 1
ATOM 690 C C . PHE A 1 93 ? 25.777 62.922 3.635 1.00 21.00 88 PHE A C 1
ATOM 691 O O . PHE A 1 93 ? 26.829 62.284 3.601 1.00 24.36 88 PHE A O 1
ATOM 699 N N . MET A 1 94 ? 25.666 64.102 4.232 1.00 24.20 89 MET A N 1
ATOM 700 C CA . MET A 1 94 ? 26.778 64.685 4.968 1.00 17.61 89 MET A CA 1
ATOM 701 C C . MET A 1 94 ? 26.279 65.535 6.126 1.00 16.46 89 MET A C 1
ATOM 702 O O . MET A 1 94 ? 25.361 66.332 5.974 1.00 22.83 89 MET A O 1
ATOM 707 N N . VAL A 1 95 ? 26.883 65.349 7.291 1.00 18.84 90 VAL A N 1
ATOM 708 C CA . VAL A 1 95 ? 26.610 66.205 8.429 1.00 18.04 90 VAL A CA 1
ATOM 709 C C . VAL A 1 95 ? 27.748 67.203 8.584 1.00 19.79 90 VAL A C 1
ATOM 710 O O . VAL A 1 95 ? 28.906 66.819 8.789 1.00 26.94 90 VAL A O 1
ATOM 714 N N . GLN A 1 96 ? 27.413 68.483 8.445 1.00 17.11 91 GLN A N 1
ATOM 715 C CA . GLN A 1 96 ? 28.352 69.561 8.716 1.00 24.50 91 GLN A CA 1
ATOM 716 C C . GLN A 1 96 ? 28.097 70.103 10.109 1.00 25.11 91 GLN A C 1
ATOM 717 O O . GLN A 1 96 ? 26.950 70.258 10.513 1.00 29.06 91 GLN A O 1
ATOM 723 N N . SER A 1 97 ? 29.161 70.388 10.849 1.00 28.01 92 SER A N 1
ATOM 724 C CA . SER A 1 97 ? 28.997 70.952 12.179 1.00 23.42 92 SER A CA 1
ATOM 725 C C . SER A 1 97 ? 29.966 72.100 12.423 1.00 26.58 92 SER A C 1
ATOM 726 O O . SER A 1 97 ? 30.966 72.251 11.717 1.00 22.53 92 SER A O 1
ATOM 729 N N . MET A 1 98 ? 29.648 72.906 13.430 1.00 24.07 93 MET A N 1
ATOM 730 C CA . MET A 1 98 ? 30.439 74.075 13.783 1.00 19.75 93 MET A CA 1
ATOM 731 C C . MET A 1 98 ? 30.108 74.459 15.217 1.00 26.49 93 MET A C 1
ATOM 732 O O . MET A 1 98 ? 28.964 74.329 15.636 1.00 24.74 93 MET A O 1
ATOM 737 N N . PHE A 1 99 ? 31.092 74.928 15.977 1.00 19.45 94 PHE A N 1
ATOM 738 C CA . PHE A 1 99 ? 30.815 75.365 17.340 1.00 26.42 94 PHE A CA 1
ATOM 739 C C . PHE A 1 99 ? 29.980 76.638 17.335 1.00 27.18 94 PHE A C 1
ATOM 740 O O . PHE A 1 99 ? 30.301 77.598 16.635 1.00 22.06 94 PHE A O 1
ATOM 748 N N . ALA A 1 100 ? 28.903 76.637 18.112 1.00 26.54 95 ALA A N 1
ATOM 749 C CA . ALA A 1 100 ? 28.054 77.813 18.232 1.00 25.63 95 ALA A CA 1
ATOM 750 C C . ALA A 1 100 ? 28.795 78.922 18.964 1.00 28.97 95 ALA A C 1
ATOM 751 O O . ALA A 1 100 ? 29.241 78.731 20.095 1.00 27.10 95 ALA A O 1
ATOM 753 N N . PRO A 1 101 ? 28.943 80.084 18.312 1.00 31.45 96 PRO A N 1
ATOM 754 C CA . PRO A 1 101 ? 29.559 81.239 18.972 1.00 30.26 96 PRO A CA 1
ATOM 755 C C . PRO A 1 101 ? 28.732 81.671 20.175 1.00 30.01 96 PRO A C 1
ATOM 756 O O . PRO A 1 101 ? 27.508 81.540 20.141 1.00 35.74 96 PRO A O 1
ATOM 760 N N . PRO A 1 102 ? 29.393 82.165 21.232 1.00 25.36 97 PRO A N 1
ATOM 761 C CA . PRO A 1 102 ? 28.723 82.574 22.471 1.00 24.06 97 PRO A CA 1
ATOM 762 C C . PRO A 1 102 ? 27.585 83.560 22.239 1.00 23.75 97 PRO A C 1
ATOM 763 O O . PRO A 1 102 ? 27.667 84.390 21.331 1.00 32.70 97 PRO A O 1
ATOM 767 N N . ASP A 1 103 ? 26.538 83.448 23.052 1.00 26.81 98 ASP A N 1
ATOM 768 C CA . ASP A 1 103 ? 25.387 84.344 22.991 1.00 27.77 98 ASP A CA 1
ATOM 769 C C . ASP A 1 103 ? 24.749 84.338 21.599 1.00 42.36 98 ASP A C 1
ATOM 770 O O . ASP A 1 103 ? 24.267 85.363 21.115 1.00 40.05 98 ASP A O 1
ATOM 775 N N . THR A 1 104 ? 24.752 83.165 20.970 1.00 39.06 99 THR A N 1
ATOM 776 C CA . THR A 1 104 ? 24.129 82.961 19.664 1.00 33.33 99 THR A CA 1
ATOM 777 C C . THR A 1 104 ? 23.486 81.580 19.578 1.00 39.29 99 THR A C 1
ATOM 778 O O . THR A 1 104 ? 22.288 81.424 19.812 1.00 50.02 99 THR A O 1
ATOM 782 N N . MET A 1 107 ? 23.407 81.034 14.191 1.00 40.95 102 MET A N 1
ATOM 783 C CA . MET A 1 107 ? 22.263 81.178 13.287 1.00 33.28 102 MET A CA 1
ATOM 784 C C . MET A 1 107 ? 22.715 81.152 11.816 1.00 45.66 102 MET A C 1
ATOM 785 O O . MET A 1 107 ? 23.768 80.639 11.526 1.00 44.89 102 MET A O 1
ATOM 790 N N . GLU A 1 108 ? 21.916 81.718 10.912 1.00 46.89 103 GLU A N 1
ATOM 791 C CA . GLU A 1 108 ? 22.235 81.704 9.489 1.00 39.47 103 GLU A CA 1
ATOM 792 C C . GLU A 1 108 ? 23.393 82.653 9.204 1.00 42.50 103 GLU A C 1
ATOM 793 O O . GLU A 1 108 ? 24.236 82.391 8.340 1.00 41.62 103 GLU A O 1
ATOM 799 N N . ALA A 1 109 ? 23.431 83.753 9.951 1.00 33.57 104 ALA A N 1
ATOM 800 C CA . ALA A 1 109 ? 24.515 84.722 9.849 1.00 36.81 104 ALA A CA 1
ATOM 801 C C . ALA A 1 109 ? 25.845 84.081 10.229 1.00 40.48 104 ALA A C 1
ATOM 802 O O . ALA A 1 109 ? 26.904 84.510 9.773 1.00 47.52 104 ALA A O 1
ATOM 804 N N . VAL A 1 110 ? 25.779 83.048 11.064 1.00 36.90 105 VAL A N 1
ATOM 805 C CA . VAL A 1 110 ? 26.970 82.320 11.482 1.00 36.61 105 VAL A CA 1
ATOM 806 C C . VAL A 1 110 ? 27.478 81.411 10.364 1.00 35.97 105 VAL A C 1
ATOM 807 O O . VAL A 1 110 ? 28.674 81.384 10.075 1.00 29.02 105 VAL A O 1
ATOM 811 N N . TRP A 1 111 ? 26.565 80.670 9.739 1.00 25.59 106 TRP A N 1
ATOM 812 C CA . TRP A 1 111 ? 26.924 79.797 8.624 1.00 41.19 106 TRP A CA 1
ATOM 813 C C . TRP A 1 111 ? 27.472 80.599 7.450 1.00 36.53 106 TRP A C 1
ATOM 814 O O . TRP A 1 111 ? 28.423 80.177 6.792 1.00 40.68 106 TRP A O 1
ATOM 825 N N . LYS A 1 112 ? 26.865 81.756 7.197 1.00 31.50 107 LYS A N 1
ATOM 826 C CA . LYS A 1 112 ? 27.249 82.605 6.071 1.00 31.73 107 LYS A CA 1
ATOM 827 C C . LYS A 1 112 ? 28.726 82.989 6.068 1.00 35.27 107 LYS A C 1
ATOM 828 O O . LYS A 1 112 ? 29.351 83.077 5.011 1.00 42.18 107 LYS A O 1
ATOM 834 N N . GLU A 1 113 ? 29.277 83.228 7.252 1.00 28.20 108 GLU A N 1
ATOM 835 C CA . GLU A 1 113 ? 30.636 83.736 7.362 1.00 44.91 108 GLU A CA 1
ATOM 836 C C . GLU A 1 113 ? 31.606 82.654 7.794 1.00 40.35 108 GLU A C 1
ATOM 837 O O . GLU A 1 113 ? 32.768 82.927 8.076 1.00 47.08 108 GLU A O 1
ATOM 843 N N . ALA A 1 114 ? 31.122 81.423 7.852 1.00 49.40 109 ALA A N 1
ATOM 844 C CA . ALA A 1 114 ? 31.976 80.310 8.210 1.00 40.85 109 ALA A CA 1
ATOM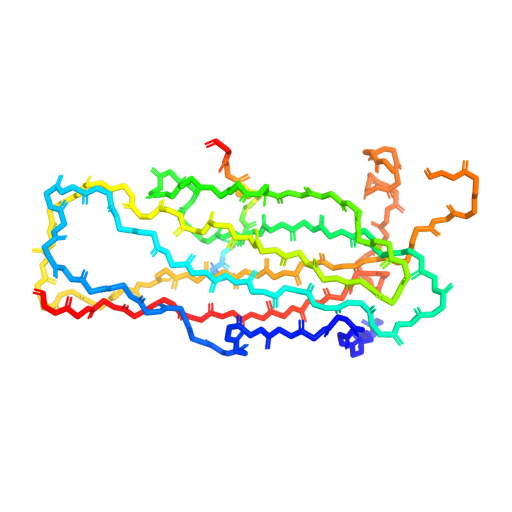 845 C C . ALA A 1 114 ? 32.840 79.917 7.011 1.00 43.62 109 ALA A C 1
ATOM 846 O O . ALA A 1 114 ? 32.338 79.777 5.893 1.00 45.95 109 ALA A O 1
ATOM 848 N N . LYS A 1 115 ? 34.158 79.941 7.274 1.00 39.02 110 LYS A N 1
ATOM 849 C CA . LYS A 1 115 ? 35.168 79.562 6.257 1.00 45.73 110 LYS A CA 1
ATOM 850 C C . LYS A 1 115 ? 35.193 78.037 6.239 1.00 38.21 110 LYS A C 1
ATOM 851 O O . LYS A 1 115 ? 34.790 77.428 7.252 1.00 42.96 110 LYS A O 1
ATOM 857 N N . PRO A 1 116 ? 35.6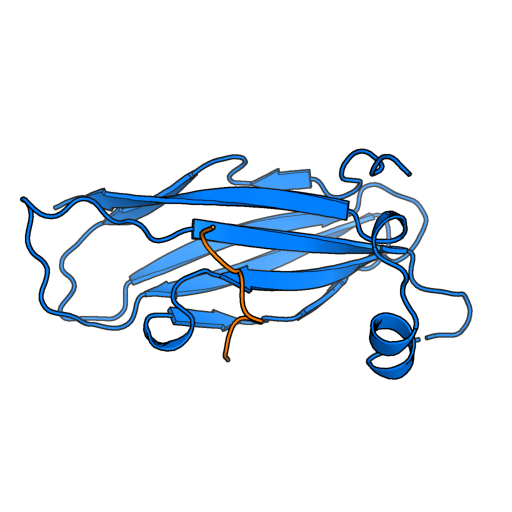28 77.379 5.151 1.00 40.72 111 PRO A N 1
ATOM 858 C CA . PRO A 1 116 ? 35.481 75.921 5.061 1.00 41.52 111 PRO A CA 1
ATOM 859 C C . PRO A 1 116 ? 36.173 75.085 6.142 1.00 45.87 111 PRO A C 1
ATOM 860 O O . PRO A 1 116 ? 35.584 74.098 6.575 1.00 46.61 111 PRO A O 1
ATOM 864 N N . GLU A 1 117 ? 37.371 75.441 6.583 1.00 41.40 112 GLU A N 1
ATOM 865 C CA . GLU A 1 117 ? 38.015 74.608 7.594 1.00 38.52 112 GLU A CA 1
ATOM 866 C C . GLU A 1 117 ? 37.316 74.765 8.950 1.00 46.45 112 GLU A C 1
ATOM 867 O O . GLU A 1 117 ? 37.506 73.944 9.843 1.00 47.35 112 GLU A O 1
ATOM 873 N N . ASP A 1 118 ? 36.506 75.813 9.100 1.00 40.30 113 ASP A N 1
ATOM 874 C CA . ASP A 1 118 ? 35.674 75.976 10.300 1.00 45.61 113 ASP A CA 1
ATOM 875 C C . ASP A 1 118 ? 34.567 74.920 10.386 1.00 32.07 113 ASP A C 1
ATOM 876 O O . ASP A 1 118 ? 33.990 74.703 11.452 1.00 39.95 113 ASP A O 1
ATOM 881 N N . LEU A 1 119 ? 34.271 74.275 9.261 1.00 29.06 114 LEU A N 1
ATOM 882 C CA . LEU A 1 119 ? 33.225 73.255 9.202 1.00 27.44 114 LEU A CA 1
ATOM 883 C C . LEU A 1 119 ? 33.775 71.841 9.365 1.00 27.87 114 LEU A C 1
ATOM 884 O O . LEU A 1 119 ? 34.845 71.520 8.850 1.00 29.22 114 LEU A O 1
ATOM 889 N N . MET A 1 120 ? 33.035 71.000 10.081 1.00 20.42 115 MET A N 1
ATOM 890 C CA . MET A 1 120 ? 33.414 69.599 10.252 1.00 19.63 115 MET A CA 1
ATOM 891 C C . MET A 1 120 ? 32.458 68.686 9.490 1.00 24.16 115 MET A C 1
ATOM 892 O O . MET A 1 120 ? 31.249 68.734 9.703 1.00 24.69 115 MET A O 1
ATOM 897 N N . ASP A 1 121 ? 33.000 67.853 8.606 1.00 23.82 116 ASP A N 1
ATOM 898 C CA . ASP A 1 121 ? 32.168 67.008 7.751 1.00 25.67 116 ASP A CA 1
ATOM 899 C C . ASP A 1 121 ? 32.185 65.536 8.139 1.00 27.78 116 ASP A C 1
ATOM 900 O O . ASP A 1 121 ? 33.224 64.990 8.511 1.00 31.67 116 ASP A O 1
ATOM 905 N N . SER A 1 122 ? 31.023 64.899 8.039 1.00 20.59 117 SER A N 1
ATOM 906 C CA . SER A 1 122 ? 30.941 63.443 8.118 1.00 22.96 117 SER A CA 1
ATOM 907 C C . SER A 1 122 ? 30.025 62.914 7.023 1.00 21.88 117 SER A C 1
ATOM 908 O O . SER A 1 122 ? 28.877 63.327 6.922 1.00 23.06 117 SER A O 1
ATOM 911 N N . LYS A 1 123 ? 30.528 62.000 6.204 1.00 22.53 118 LYS A N 1
ATOM 912 C CA . LYS A 1 123 ? 29.744 61.500 5.081 1.00 23.90 118 LYS A CA 1
ATOM 913 C C . LYS A 1 123 ? 29.152 60.120 5.346 1.00 23.58 118 LYS A C 1
ATOM 914 O O . LYS A 1 123 ? 29.775 59.273 5.985 1.00 25.53 118 LYS A O 1
ATOM 920 N N . LEU A 1 124 ? 27.937 59.910 4.851 1.00 22.96 119 LEU A N 1
ATOM 921 C CA . LEU A 1 124 ? 27.283 58.609 4.921 1.00 22.89 119 LEU A CA 1
ATOM 922 C C . LEU A 1 124 ? 26.794 58.212 3.535 1.00 21.83 119 LEU A C 1
ATOM 923 O O . LEU A 1 124 ? 26.487 59.072 2.713 1.00 21.46 119 LEU A O 1
ATOM 928 N N . ARG A 1 125 ? 26.724 56.912 3.270 1.00 27.49 120 ARG A N 1
ATOM 929 C CA . ARG A 1 125 ? 26.198 56.442 1.995 1.00 28.19 120 ARG A CA 1
ATOM 930 C C . ARG A 1 125 ? 24.855 55.751 2.202 1.00 26.28 120 ARG A C 1
ATOM 931 O O . ARG A 1 125 ? 24.653 55.048 3.192 1.00 40.36 120 ARG A O 1
ATOM 939 N N . CYS A 1 126 ? 23.935 55.966 1.268 1.00 26.04 121 CYS A N 1
ATOM 940 C CA . CYS A 1 126 ? 22.601 55.389 1.367 1.00 38.68 121 CYS A CA 1
ATOM 941 C C . CYS A 1 126 ? 22.534 54.022 0.699 1.00 33.55 121 CYS A C 1
ATOM 942 O O . CYS A 1 126 ? 23.013 53.842 -0.419 1.00 34.97 121 CYS A O 1
ATOM 945 N N . VAL A 1 127 ? 21.935 53.063 1.395 1.00 34.41 122 VAL A N 1
ATOM 946 C CA . VAL A 1 127 ? 21.785 51.713 0.869 1.00 30.31 122 VAL A CA 1
ATOM 947 C C . VAL A 1 127 ? 20.314 51.337 0.751 1.00 38.45 122 VAL A C 1
ATOM 948 O O . VAL A 1 127 ? 19.549 51.484 1.704 1.00 37.38 122 VAL A O 1
ATOM 952 N N . PHE A 1 128 ? 19.922 50.857 -0.424 1.00 36.98 123 PHE A N 1
ATOM 953 C CA . PHE A 1 128 ? 18.552 50.419 -0.649 1.00 37.86 123 PHE A CA 1
ATOM 954 C C . PHE A 1 128 ? 18.462 48.900 -0.691 1.00 40.48 123 PHE A C 1
ATOM 955 O O . PHE A 1 128 ? 19.257 48.234 -1.353 1.00 44.99 123 PHE A O 1
ATOM 963 N N . GLU A 1 129 ? 17.487 48.362 0.030 1.00 47.32 124 GLU A N 1
ATOM 964 C CA . GLU A 1 129 ? 17.261 46.926 0.079 1.00 50.27 124 GLU A CA 1
ATOM 965 C C . GLU A 1 129 ? 15.793 46.643 -0.196 1.00 53.86 124 GLU A C 1
ATOM 966 O O . GLU A 1 129 ? 14.943 47.505 0.031 1.00 56.44 124 GLU A O 1
ATOM 972 N N . LEU A 1 130 ? 15.505 45.443 -0.696 1.00 65.59 125 LEU A N 1
ATOM 973 C CA . LEU A 1 130 ? 14.131 44.997 -0.914 1.00 59.66 125 LEU A CA 1
ATOM 974 C C . LEU A 1 130 ? 13.393 45.951 -1.853 1.00 51.90 125 LEU A C 1
ATOM 975 O O . LEU A 1 130 ? 13.120 45.620 -3.007 1.00 50.45 125 LEU A O 1
ATOM 980 N N . GLU B 2 2 ? 33.000 66.958 -7.728 1.00 65.27 347 GLU B N 1
ATOM 981 C CA . GLU B 2 2 ? 32.537 65.702 -8.307 1.00 83.21 347 GLU B CA 1
ATOM 982 C C . GLU B 2 2 ? 31.053 65.498 -8.008 1.00 80.99 347 GLU B C 1
ATOM 983 O O . GLU B 2 2 ? 30.193 65.908 -8.787 1.00 79.57 347 GLU B O 1
ATOM 989 N N . GLU B 2 3 ? 30.759 64.864 -6.877 1.00 70.71 348 GLU B N 1
ATOM 990 C CA . GLU B 2 3 ? 29.384 64.706 -6.423 1.00 65.98 348 GLU B CA 1
ATOM 991 C C . GLU B 2 3 ? 29.063 65.807 -5.424 1.00 45.96 348 GLU B C 1
ATOM 992 O O . GLU B 2 3 ? 29.364 65.689 -4.236 1.00 47.72 348 GLU B O 1
ATOM 998 N N . GLU B 2 4 ? 28.461 66.883 -5.917 1.00 37.56 349 GLU B N 1
ATOM 999 C CA . GLU B 2 4 ? 28.220 68.064 -5.099 1.00 40.21 349 GLU B CA 1
ATOM 1000 C C . GLU B 2 4 ? 27.121 67.826 -4.068 1.00 43.20 349 GLU B C 1
ATOM 1001 O O . GLU B 2 4 ? 26.127 67.154 -4.343 1.00 31.93 349 GLU B O 1
ATOM 1007 N N . PHE B 2 5 ? 27.314 68.382 -2.876 1.00 34.12 350 PHE B N 1
ATOM 1008 C CA . PHE B 2 5 ? 26.329 68.275 -1.808 1.00 24.89 350 PHE B CA 1
ATOM 1009 C C . PHE B 2 5 ? 25.492 69.547 -1.704 1.00 24.51 350 PHE B C 1
ATOM 1010 O O . PHE B 2 5 ? 26.020 70.656 -1.779 1.00 34.88 350 PHE B O 1
ATOM 1018 N N . PHE B 2 6 ? 24.185 69.378 -1.536 1.00 21.53 351 PHE B N 1
ATOM 1019 C CA . PHE B 2 6 ? 23.282 70.508 -1.359 1.00 19.76 351 PHE B CA 1
ATOM 1020 C C . PHE B 2 6 ? 22.625 70.440 0.010 1.00 20.83 351 PHE B C 1
ATOM 1021 O O . PHE B 2 6 ? 22.466 69.355 0.565 1.00 22.75 351 PHE B O 1
ATOM 1029 N N . ASP B 2 7 ? 22.244 71.595 0.547 1.00 20.10 352 ASP B N 1
ATOM 1030 C CA . ASP B 2 7 ? 21.497 71.639 1.800 1.00 22.02 352 ASP B CA 1
ATOM 1031 C C . ASP B 2 7 ? 20.225 70.808 1.678 1.00 22.33 352 ASP B C 1
ATOM 1032 O O . ASP B 2 7 ? 19.471 70.954 0.716 1.00 26.62 352 ASP B O 1
ATOM 1037 N N . ALA B 2 8 ? 20.002 69.927 2.646 1.00 16.42 353 ALA B N 1
ATOM 1038 C CA . ALA B 2 8 ? 18.838 69.049 2.625 1.00 19.93 353 ALA B CA 1
ATOM 1039 C C . ALA B 2 8 ? 17.549 69.844 2.792 1.00 18.48 353 ALA B C 1
ATOM 1040 O O . ALA B 2 8 ? 17.519 70.859 3.489 1.00 17.64 353 ALA B O 1
ATOM 1042 N N . HIS B 2 9 ? 16.486 69.376 2.146 1.00 17.51 354 HIS B N 1
ATOM 1043 C CA . HIS B 2 9 ? 15.196 70.053 2.200 1.00 23.33 354 HIS B CA 1
ATOM 1044 C C . HIS B 2 9 ? 14.312 69.469 3.298 1.00 25.76 354 HIS B C 1
ATOM 1045 O O . HIS B 2 9 ? 14.432 68.295 3.647 1.00 24.94 354 HIS B O 1
ATOM 1052 N N . GLU B 2 10 ? 13.426 70.298 3.842 1.00 29.31 355 GLU B N 1
ATOM 1053 C CA . GLU B 2 10 ? 12.485 69.855 4.865 1.00 24.74 355 GLU B CA 1
ATOM 1054 C C . GLU B 2 10 ? 11.124 69.536 4.252 1.00 36.93 355 GLU B C 1
ATOM 1055 O O . GLU B 2 10 ? 10.702 68.379 4.213 1.00 32.92 355 GLU B O 1
#

Organism: Mus musculus (NCBI:txid10090)

B-factor: mean 34.1, std 14.67, range [13.45, 103.8]

Sequence (132 aa):
MAKVEQVLSLEPQHELKFRGPFTDVVTTNLKLGNPTDRNVCFKVKTTVPRRYCVRPNSGVIDAGASLNVSVMLQPFDYDPNEKSKHKFMVQSMFAPPDTMEAVWKEAKPEDLMDSKLRCVFELEEEFFDAHE

Foldseek 3Di:
DDADADQKDWVVAAEWEFEDDLQAKTKTKIKIFAQAQFKKWKAKDKPCVPQWDWVVRIDIAGHGGMDIIIIIGHRDDDDVPDFQPMKMKMKMATADPPGDPVVVVPQDVSRIHIGMYGYHYYD/DDDDDDDDD

Radius of gyration: 15.3 Å; Cα contacts (8 Å, |Δi|>4): 297; chains: 2; bounding box: 39×40×37 Å

Secondary structure (DSSP, 8-state):
-PPPPP-SEEESSSEEEEESP-SS-EEEEEEEEE-SSS-EEEEEEES-GGGEEEESSEEEEPTTEEEEEEEEE------TTS----EEEEEEEEPPTT--HHHHHT--GGGSEEEEEEEEEE-/----EEPP-

Nearest PDB structures (foldseek):
  3ikk-assembly1_B  TM=9.672E-01  e=7.626E-21  Homo sapiens
  7x14-assembly1_A  TM=9.176E-01  e=5.210E-21  Mus musculus
  1z9o-assembly1_A  TM=9.749E-01  e=1.365E-19  Rattus norvegicus
  6tqr-assembly4_D  TM=9.704E-01  e=3.089E-19  Homo sapiens
  1z9l-assembly1_A  TM=9.462E-01  e=9.848E-20  Rattus norvegicus

GO terms:
  GO:0005515 protein binding (F, IPI)
  GO:0016020 membrane (C, IDA)